Protein AF-A0A534P0T9-F1 (afdb_monomer_lite)

Sequence (144 aa):
GDKGKVFYGVGIASGIRNAAMRRSTSDSRARAQISKILDTYVSVLNKDYMASTTAGDMSQSTEEQHVQQALKTYSQMELSGVQIIDHWVDTDGTEYALAALDMDSFKNNMDKMKELNAKVRDTVRANADKAFDELSAEEAKRAR

Structure (mmCIF, N/CA/C/O backbone):
data_AF-A0A534P0T9-F1
#
_entry.id   AF-A0A534P0T9-F1
#
loop_
_atom_site.group_PDB
_atom_site.id
_atom_site.type_symbol
_atom_site.label_atom_id
_atom_site.label_alt_id
_atom_site.label_comp_id
_atom_site.label_asym_id
_atom_site.label_entity_id
_atom_site.label_seq_id
_atom_site.pdbx_PDB_ins_code
_atom_site.Cartn_x
_atom_site.Cartn_y
_atom_site.Cartn_z
_atom_site.occupancy
_atom_site.B_iso_or_equiv
_atom_site.auth_seq_id
_atom_site.auth_comp_id
_atom_site.auth_asym_id
_atom_site.auth_atom_id
_atom_site.pdbx_PDB_model_num
ATOM 1 N N . GLY A 1 1 ? -10.904 -20.205 -5.424 1.00 33.38 1 GLY A N 1
ATOM 2 C CA . GLY A 1 1 ? -10.113 -20.193 -4.186 1.00 33.38 1 GLY A CA 1
ATOM 3 C C . GLY A 1 1 ? -10.083 -18.767 -3.729 1.00 33.38 1 GLY A C 1
ATOM 4 O O . GLY A 1 1 ? -9.750 -17.932 -4.564 1.00 33.38 1 GLY A O 1
ATOM 5 N N . ASP A 1 2 ? -10.529 -18.500 -2.505 1.00 39.41 2 ASP A N 1
ATOM 6 C CA . ASP A 1 2 ? -10.504 -17.158 -1.925 1.00 39.41 2 ASP A CA 1
ATOM 7 C C . ASP A 1 2 ? -9.093 -16.600 -2.066 1.00 39.41 2 ASP A C 1
ATOM 9 O O . ASP A 1 2 ? -8.156 -17.049 -1.407 1.00 39.41 2 ASP A O 1
ATOM 13 N N . LYS A 1 3 ? -8.916 -15.665 -3.000 1.00 50.16 3 LYS A N 1
ATOM 14 C CA . LYS A 1 3 ? -7.757 -14.790 -2.945 1.00 50.16 3 LYS A CA 1
ATOM 15 C C . LYS A 1 3 ? -8.026 -13.946 -1.709 1.00 50.16 3 LYS A C 1
ATOM 17 O O . LYS A 1 3 ? -9.009 -13.209 -1.708 1.00 50.16 3 LYS A O 1
ATOM 22 N N . GLY A 1 4 ? -7.232 -14.133 -0.657 1.00 66.19 4 GLY A N 1
ATOM 23 C CA . GLY A 1 4 ? -7.296 -13.291 0.536 1.00 66.19 4 GLY A CA 1
ATOM 24 C C . GLY A 1 4 ? -7.292 -11.806 0.160 1.00 66.19 4 GLY A C 1
ATOM 25 O O . GLY A 1 4 ? -6.986 -11.432 -0.978 1.00 66.19 4 GLY A O 1
ATOM 26 N N . LYS A 1 5 ? -7.665 -10.939 1.101 1.00 83.25 5 LYS A N 1
ATOM 27 C CA . LYS A 1 5 ? -7.712 -9.496 0.846 1.00 83.25 5 LYS A CA 1
ATOM 28 C C . LYS A 1 5 ? -6.288 -8.989 0.611 1.00 83.25 5 LYS A C 1
ATOM 30 O O . LYS A 1 5 ? -5.505 -8.864 1.542 1.00 83.25 5 LYS A O 1
ATOM 35 N N . VAL A 1 6 ? -5.933 -8.748 -0.649 1.00 88.00 6 VAL A N 1
ATOM 36 C CA . VAL A 1 6 ? -4.592 -8.314 -1.058 1.00 88.00 6 VAL A CA 1
ATOM 37 C C . VAL A 1 6 ? -4.707 -6.995 -1.803 1.00 88.00 6 VAL A C 1
ATOM 39 O O . VAL A 1 6 ? -5.471 -6.890 -2.763 1.00 88.00 6 VAL A O 1
ATOM 42 N N . PHE A 1 7 ? -3.921 -6.006 -1.387 1.00 88.81 7 PHE A N 1
ATOM 43 C CA . PHE A 1 7 ? -3.733 -4.784 -2.160 1.00 88.81 7 PHE A CA 1
ATOM 44 C C . PHE A 1 7 ? -2.594 -4.954 -3.151 1.00 88.81 7 PHE A C 1
ATOM 46 O O . PHE A 1 7 ? -1.545 -5.509 -2.818 1.00 88.81 7 PHE A O 1
ATOM 53 N N . TYR A 1 8 ? -2.793 -4.435 -4.358 1.00 91.88 8 TYR A N 1
ATOM 54 C CA . TYR A 1 8 ? -1.808 -4.480 -5.428 1.00 91.88 8 TYR A CA 1
ATOM 55 C C . TYR A 1 8 ? -1.379 -3.070 -5.811 1.00 91.88 8 TYR A C 1
ATOM 57 O O . TYR A 1 8 ? -2.191 -2.152 -5.851 1.00 91.88 8 TYR A O 1
ATOM 65 N N . GLY A 1 9 ? -0.100 -2.900 -6.131 1.00 92.06 9 GLY A N 1
ATOM 66 C CA . GLY A 1 9 ? 0.432 -1.641 -6.645 1.00 92.06 9 GLY A CA 1
ATOM 67 C C . GLY A 1 9 ? 1.383 -1.885 -7.802 1.00 92.06 9 GLY A C 1
ATOM 68 O O . GLY A 1 9 ? 2.208 -2.793 -7.744 1.00 92.06 9 GLY A O 1
ATOM 69 N N . VAL A 1 10 ? 1.289 -1.064 -8.848 1.00 96.06 10 VAL A N 1
ATOM 70 C CA . VAL A 1 10 ? 2.171 -1.159 -10.019 1.00 96.06 10 VAL A CA 1
ATOM 71 C C . VAL A 1 10 ? 3.144 0.009 -10.040 1.00 96.06 10 VAL A C 1
ATOM 73 O O . VAL A 1 10 ? 2.753 1.177 -10.027 1.00 96.06 10 VAL A O 1
ATOM 76 N N . GLY A 1 11 ? 4.430 -0.307 -10.090 1.00 96.44 11 GLY A N 1
ATOM 77 C CA . GLY A 1 11 ? 5.497 0.655 -10.304 1.00 96.44 11 GLY A CA 1
ATOM 78 C C . GLY A 1 11 ? 5.975 0.618 -11.743 1.00 96.44 11 GLY A C 1
ATOM 79 O O . GLY A 1 11 ? 6.097 -0.453 -12.319 1.00 96.44 11 GLY A O 1
ATOM 80 N N . ILE A 1 12 ? 6.256 1.788 -12.311 1.00 97.19 12 ILE A N 1
ATOM 81 C CA . ILE A 1 12 ? 6.660 1.945 -13.714 1.00 97.19 12 ILE A CA 1
ATOM 82 C C . ILE A 1 12 ? 7.957 2.743 -13.751 1.00 97.19 12 ILE A C 1
ATOM 84 O O . ILE A 1 12 ? 8.034 3.785 -13.098 1.00 97.19 12 ILE A O 1
ATOM 88 N N . ALA A 1 13 ? 8.956 2.314 -14.513 1.00 97.25 13 ALA A N 1
ATOM 89 C CA . ALA A 1 13 ? 10.224 3.007 -14.712 1.00 97.25 13 ALA A CA 1
ATOM 90 C C . ALA A 1 13 ? 10.634 2.989 -16.192 1.00 97.25 13 ALA A C 1
ATOM 92 O O . ALA A 1 13 ? 11.000 1.955 -16.740 1.00 97.25 13 ALA A O 1
ATOM 93 N N . SER A 1 14 ? 10.628 4.161 -16.828 1.00 95.56 14 SER A N 1
ATOM 94 C CA . SER A 1 14 ? 11.037 4.362 -18.222 1.00 95.56 14 SER A CA 1
ATOM 95 C C . SER A 1 14 ? 12.189 5.369 -18.325 1.00 95.56 14 SER A C 1
ATOM 97 O O . SER A 1 14 ? 12.480 6.106 -17.379 1.00 95.56 14 SER A O 1
ATOM 99 N N . GLY A 1 15 ? 12.895 5.375 -19.461 1.00 94.00 15 GLY A N 1
ATOM 100 C CA . GLY A 1 15 ? 13.939 6.366 -19.771 1.00 94.00 15 GLY A CA 1
ATOM 101 C C . GLY A 1 15 ? 15.255 6.236 -18.987 1.00 94.00 15 GLY A C 1
ATOM 102 O O . GLY A 1 15 ? 16.187 7.005 -19.215 1.00 94.00 15 GLY A O 1
ATOM 103 N N . ILE A 1 16 ? 15.384 5.261 -18.086 1.00 93.62 16 ILE A N 1
ATOM 104 C CA . ILE A 1 16 ? 16.628 4.994 -17.354 1.00 93.62 16 ILE A CA 1
ATOM 105 C C . ILE A 1 16 ? 17.450 3.965 -18.134 1.00 93.62 16 ILE A C 1
ATOM 107 O O . ILE A 1 16 ? 16.967 2.881 -18.434 1.00 93.62 16 ILE A O 1
ATOM 111 N N . ARG A 1 17 ? 18.716 4.261 -18.447 1.00 91.25 17 ARG A N 1
ATOM 112 C CA . ARG A 1 17 ? 19.561 3.374 -19.272 1.00 91.25 17 ARG A CA 1
ATOM 113 C C . ARG A 1 17 ? 20.041 2.119 -18.534 1.00 91.25 17 ARG A C 1
ATOM 115 O O . ARG A 1 17 ? 20.115 1.046 -19.128 1.00 91.25 17 ARG A O 1
ATOM 122 N N . ASN A 1 18 ? 20.383 2.254 -17.254 1.00 95.62 18 ASN A N 1
ATOM 123 C CA . ASN A 1 18 ? 20.893 1.157 -16.433 1.00 95.62 18 ASN A CA 1
ATOM 124 C C . ASN A 1 18 ? 19.741 0.246 -15.968 1.00 95.62 18 ASN A C 1
ATOM 126 O O . ASN A 1 18 ? 18.829 0.714 -15.292 1.00 95.62 18 ASN A O 1
ATOM 130 N N . ALA A 1 19 ? 19.801 -1.046 -16.303 1.00 93.06 19 ALA A N 1
ATOM 131 C CA . ALA A 1 19 ? 18.733 -2.003 -16.000 1.00 93.06 19 ALA A CA 1
ATOM 132 C C . ALA A 1 19 ? 18.523 -2.227 -14.493 1.00 93.06 19 ALA A C 1
ATOM 134 O O . ALA A 1 19 ? 17.394 -2.224 -14.022 1.00 93.06 19 ALA A O 1
ATOM 135 N N . ALA A 1 20 ? 19.601 -2.341 -13.711 1.00 94.62 20 ALA A N 1
ATOM 136 C CA . ALA A 1 20 ? 19.484 -2.513 -12.263 1.00 94.62 20 ALA A CA 1
ATOM 137 C C . ALA A 1 20 ? 18.816 -1.297 -11.595 1.00 94.62 20 ALA A C 1
ATOM 139 O O . ALA A 1 20 ? 17.986 -1.455 -10.703 1.00 94.62 20 ALA A O 1
ATOM 140 N N . MET A 1 21 ? 19.138 -0.086 -12.064 1.00 95.31 21 MET A N 1
ATOM 141 C CA . MET A 1 21 ? 18.523 1.150 -11.575 1.00 95.31 21 MET A CA 1
ATOM 142 C C . MET A 1 21 ? 17.069 1.309 -12.037 1.00 95.31 21 MET A C 1
ATOM 144 O O . MET A 1 21 ? 16.251 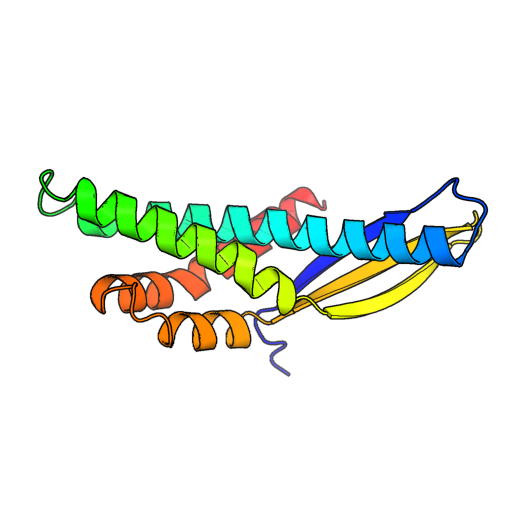1.821 -11.274 1.00 95.31 21 MET A O 1
ATOM 148 N N . ARG A 1 22 ? 16.720 0.870 -13.257 1.00 96.56 22 ARG A N 1
ATOM 149 C CA . ARG A 1 22 ? 15.316 0.797 -13.700 1.00 96.56 22 ARG A CA 1
ATOM 150 C C . ARG A 1 22 ? 14.502 -0.077 -12.765 1.00 96.56 22 ARG A C 1
ATOM 152 O O . ARG A 1 22 ? 13.510 0.403 -12.225 1.00 96.56 22 ARG A O 1
ATOM 159 N N . ARG A 1 23 ? 14.977 -1.297 -12.520 1.00 96.06 23 ARG A N 1
ATOM 160 C CA . ARG A 1 23 ? 14.300 -2.268 -11.667 1.00 96.06 23 ARG A CA 1
ATOM 161 C C . ARG A 1 23 ? 14.101 -1.767 -10.242 1.00 96.06 23 ARG A C 1
ATOM 163 O O . ARG A 1 23 ? 12.993 -1.782 -9.721 1.00 96.06 23 ARG A O 1
ATOM 170 N N . SER A 1 24 ? 15.150 -1.237 -9.612 1.00 96.44 24 SER A N 1
ATOM 171 C CA . SER A 1 24 ? 15.013 -0.683 -8.258 1.00 96.44 24 SER A CA 1
ATOM 172 C C . SER A 1 24 ? 14.058 0.517 -8.213 1.00 96.44 24 SER A C 1
ATOM 174 O O . SER A 1 24 ? 13.338 0.711 -7.228 1.00 96.44 24 SER A O 1
ATOM 176 N N . THR A 1 25 ? 14.000 1.304 -9.292 1.00 97.06 25 THR A N 1
ATOM 177 C CA . THR A 1 25 ? 13.058 2.419 -9.431 1.00 97.06 25 THR A CA 1
ATOM 178 C C . THR A 1 25 ? 11.617 1.933 -9.585 1.00 97.06 25 THR A C 1
ATOM 180 O O . THR A 1 25 ? 10.737 2.476 -8.913 1.00 97.06 25 THR A O 1
ATOM 183 N N . SER A 1 26 ? 11.348 0.927 -10.426 1.00 97.19 26 SER A N 1
ATOM 184 C CA . SER A 1 26 ? 10.006 0.344 -10.556 1.00 97.19 26 SER A CA 1
ATOM 185 C C . SER A 1 26 ? 9.551 -0.262 -9.231 1.00 97.19 26 SER A C 1
ATOM 187 O O . SER A 1 26 ? 8.439 0.023 -8.798 1.00 97.19 26 SER A O 1
ATOM 189 N N . ASP A 1 27 ? 10.423 -0.967 -8.512 1.00 96.00 27 ASP A N 1
ATOM 190 C CA . ASP A 1 27 ? 10.101 -1.573 -7.210 1.00 96.00 27 ASP A CA 1
ATOM 191 C C . ASP A 1 27 ? 9.722 -0.524 -6.172 1.00 96.00 27 ASP A C 1
ATOM 193 O O . ASP A 1 27 ? 8.712 -0.641 -5.474 1.00 96.00 27 ASP A O 1
ATOM 197 N N . SER A 1 28 ? 10.516 0.544 -6.100 1.00 94.56 28 SER A N 1
ATOM 198 C CA . SER A 1 28 ? 10.269 1.653 -5.179 1.00 94.56 28 SER A CA 1
ATOM 199 C C . SER A 1 28 ? 8.940 2.341 -5.492 1.00 94.56 28 SER A C 1
ATOM 201 O O . SER A 1 28 ? 8.178 2.674 -4.584 1.00 94.56 28 SER A O 1
ATOM 203 N N . ARG A 1 29 ? 8.616 2.513 -6.780 1.00 95.62 29 ARG A N 1
ATOM 204 C CA . ARG A 1 29 ? 7.341 3.094 -7.225 1.00 95.62 29 ARG A CA 1
ATOM 205 C C . ARG A 1 29 ? 6.153 2.172 -6.943 1.00 95.62 29 ARG A C 1
ATOM 207 O O . ARG A 1 29 ? 5.101 2.675 -6.562 1.00 95.62 29 ARG A O 1
ATOM 214 N N . ALA A 1 30 ? 6.319 0.856 -7.065 1.00 95.19 30 ALA A N 1
ATOM 215 C CA . ALA A 1 30 ? 5.277 -0.120 -6.747 1.00 95.19 30 ALA A CA 1
ATOM 216 C C . ALA A 1 30 ? 4.944 -0.109 -5.246 1.00 95.19 30 ALA A C 1
ATOM 218 O O . ALA A 1 30 ? 3.778 -0.012 -4.862 1.00 95.19 30 ALA A O 1
ATOM 219 N N . ARG A 1 31 ? 5.972 -0.090 -4.386 1.00 92.31 31 ARG A N 1
ATOM 220 C CA . ARG A 1 31 ? 5.810 0.075 -2.929 1.00 92.31 31 ARG A CA 1
ATOM 221 C C . ARG A 1 31 ? 5.154 1.409 -2.571 1.00 92.31 31 ARG A C 1
ATOM 223 O O . ARG A 1 31 ? 4.272 1.450 -1.718 1.00 92.31 31 ARG A O 1
ATOM 230 N N . ALA A 1 32 ? 5.538 2.490 -3.250 1.00 91.88 32 ALA A N 1
ATOM 231 C CA . ALA A 1 32 ? 4.942 3.806 -3.037 1.00 91.88 32 ALA A CA 1
ATOM 232 C C . ALA A 1 32 ? 3.454 3.858 -3.423 1.00 91.88 32 ALA A C 1
ATOM 234 O O . ALA A 1 32 ? 2.696 4.584 -2.785 1.00 91.88 32 ALA A O 1
ATOM 235 N N . GLN A 1 33 ? 3.020 3.100 -4.437 1.00 91.75 33 GLN A N 1
ATOM 236 C CA . GLN A 1 33 ? 1.593 2.965 -4.748 1.00 91.75 33 GLN A CA 1
ATOM 237 C C . GLN A 1 33 ? 0.842 2.301 -3.596 1.00 91.75 33 GLN A C 1
ATOM 239 O O . GLN A 1 33 ? -0.116 2.883 -3.100 1.00 91.75 33 GLN A O 1
ATOM 244 N N . ILE A 1 34 ? 1.324 1.159 -3.093 1.00 90.56 34 ILE A N 1
ATOM 245 C CA . ILE A 1 34 ? 0.682 0.495 -1.947 1.00 90.56 34 ILE A CA 1
ATOM 246 C C . ILE A 1 34 ? 0.652 1.400 -0.715 1.00 90.56 34 ILE A C 1
ATOM 248 O O . ILE A 1 34 ? -0.354 1.423 -0.015 1.00 90.56 34 ILE A O 1
ATOM 252 N N . SER A 1 35 ? 1.693 2.201 -0.473 1.00 88.06 35 SER A N 1
ATOM 253 C CA . SER A 1 35 ? 1.672 3.175 0.625 1.00 88.06 35 SER A CA 1
ATOM 254 C C . SER A 1 35 ? 0.500 4.144 0.536 1.00 88.06 35 SER A C 1
ATOM 256 O O . SER A 1 35 ? -0.146 4.394 1.544 1.00 88.06 35 SER A O 1
ATOM 258 N N . LYS A 1 36 ? 0.177 4.648 -0.658 1.00 88.69 36 LYS A N 1
ATOM 259 C CA . LYS A 1 36 ? -0.966 5.556 -0.847 1.00 88.69 36 LYS A CA 1
ATOM 260 C C . LYS A 1 36 ? -2.302 4.857 -0.600 1.00 88.69 36 LYS A C 1
ATOM 262 O O . LYS A 1 36 ? -3.211 5.455 -0.022 1.00 88.69 36 LYS A O 1
ATOM 267 N N . ILE A 1 37 ? -2.413 3.604 -1.040 1.00 87.06 37 ILE A N 1
ATOM 268 C CA . ILE A 1 37 ? -3.590 2.761 -0.797 1.00 87.06 37 ILE A CA 1
ATOM 269 C C . ILE A 1 37 ? -3.764 2.573 0.710 1.00 87.06 37 ILE A C 1
ATOM 271 O O . ILE A 1 37 ? -4.840 2.823 1.247 1.00 87.06 37 ILE A O 1
ATOM 275 N N . LEU A 1 38 ? -2.683 2.228 1.409 1.00 84.12 38 LEU A N 1
ATOM 276 C CA . LEU A 1 38 ? -2.692 1.995 2.847 1.00 84.12 38 LEU A CA 1
ATOM 277 C C . LEU A 1 38 ? -2.993 3.268 3.653 1.00 84.12 38 LEU A C 1
ATOM 279 O O . LEU A 1 38 ? -3.775 3.214 4.599 1.00 84.12 38 LEU A O 1
ATOM 283 N N . ASP A 1 39 ? -2.445 4.418 3.255 1.00 84.38 39 ASP A N 1
ATOM 284 C CA . ASP A 1 39 ? -2.759 5.721 3.857 1.00 84.38 39 ASP A CA 1
ATOM 285 C C . ASP A 1 39 ? -4.254 6.052 3.721 1.00 84.38 39 ASP A C 1
ATOM 287 O O . ASP A 1 39 ? -4.895 6.529 4.665 1.00 84.38 39 ASP A O 1
ATOM 291 N N . THR A 1 40 ? -4.835 5.772 2.550 1.00 85.56 40 THR A N 1
ATOM 292 C CA . THR A 1 40 ? -6.270 5.968 2.297 1.00 85.56 40 THR A CA 1
ATOM 293 C C . THR A 1 40 ? -7.101 5.013 3.147 1.00 85.56 40 THR A C 1
ATOM 295 O O . THR A 1 40 ? -8.052 5.436 3.803 1.00 85.56 40 THR A O 1
ATOM 298 N N . TYR A 1 41 ? -6.702 3.744 3.209 1.00 83.81 41 TYR A N 1
ATOM 299 C CA . TYR A 1 41 ? -7.345 2.724 4.027 1.00 83.81 41 TYR A CA 1
ATOM 300 C C . TYR A 1 41 ? -7.359 3.101 5.518 1.00 83.81 41 TYR A C 1
ATOM 302 O O . TYR A 1 41 ? -8.411 3.089 6.156 1.00 83.81 41 TYR A O 1
ATOM 310 N N . VAL A 1 42 ? -6.221 3.537 6.068 1.00 81.56 42 VAL A N 1
ATOM 311 C CA . VAL A 1 42 ? -6.135 4.026 7.452 1.00 81.56 42 VAL A CA 1
ATOM 312 C C . VAL A 1 42 ? -6.987 5.278 7.661 1.00 81.56 42 VAL A C 1
ATOM 314 O O . VAL A 1 42 ? -7.632 5.411 8.698 1.00 81.56 42 VAL A O 1
ATOM 317 N N . SER A 1 43 ? -7.057 6.174 6.677 1.00 83.31 43 SER A N 1
ATOM 318 C CA . SER A 1 43 ? -7.912 7.366 6.754 1.00 83.31 43 SER A CA 1
ATOM 319 C C . SER A 1 43 ? -9.401 7.010 6.853 1.00 83.31 43 SER A C 1
ATOM 321 O O . SER A 1 43 ? -10.126 7.632 7.631 1.00 83.31 43 SER A O 1
ATOM 323 N N . VAL A 1 44 ? -9.858 5.990 6.118 1.00 82.94 44 VAL A N 1
ATOM 324 C CA . VAL A 1 44 ? -11.234 5.470 6.217 1.00 82.94 44 VAL A CA 1
ATOM 325 C C . VAL A 1 44 ? -11.484 4.859 7.595 1.00 82.94 44 VAL A C 1
ATOM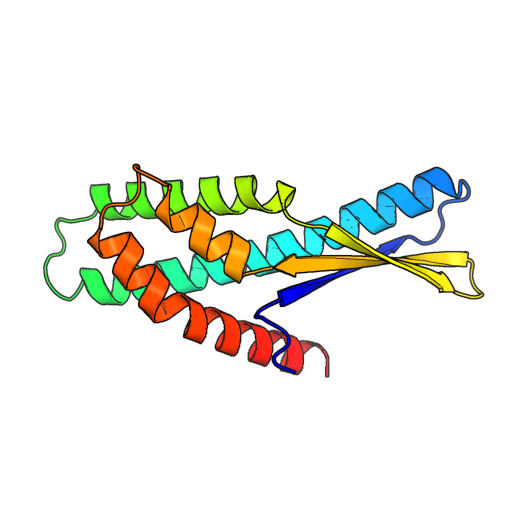 327 O O . VAL A 1 44 ? -12.460 5.214 8.252 1.00 82.94 44 VAL A O 1
ATOM 330 N N . LEU A 1 45 ? -10.566 4.021 8.083 1.00 79.62 45 LEU A N 1
ATOM 331 C CA . LEU A 1 45 ? -10.662 3.425 9.419 1.00 79.62 45 LEU A CA 1
ATOM 332 C C . LEU A 1 45 ? -10.745 4.478 10.529 1.00 79.62 45 LEU A C 1
ATOM 334 O O . LEU A 1 45 ? -11.553 4.360 11.448 1.00 79.62 45 LEU A O 1
ATOM 338 N N . ASN A 1 46 ? -9.934 5.527 10.421 1.00 78.69 46 ASN A N 1
ATOM 339 C CA . ASN A 1 46 ? -9.933 6.657 11.340 1.00 78.69 46 ASN A CA 1
ATOM 340 C C . ASN A 1 46 ? -11.274 7.393 11.349 1.00 78.69 46 ASN A C 1
ATOM 342 O O . ASN A 1 46 ? -11.795 7.711 12.417 1.00 78.69 46 ASN A O 1
ATOM 346 N N . LYS A 1 47 ? -11.849 7.630 10.168 1.00 80.75 47 LYS A N 1
ATOM 347 C CA . LYS A 1 47 ? -13.154 8.279 10.023 1.00 80.75 47 LYS A CA 1
ATOM 348 C C . LYS A 1 47 ? -14.273 7.449 10.656 1.00 80.75 47 LYS A C 1
ATOM 350 O O . LYS A 1 47 ? -15.095 8.003 11.384 1.00 80.75 47 LYS A O 1
ATOM 355 N N . ASP A 1 48 ? -14.284 6.143 10.413 1.00 76.31 48 ASP A N 1
ATOM 356 C CA . ASP A 1 48 ? -15.284 5.238 10.983 1.00 76.31 48 ASP A CA 1
ATOM 357 C C . ASP A 1 48 ? -15.130 5.104 12.505 1.00 76.31 48 ASP A C 1
ATOM 359 O O . ASP A 1 48 ? -16.127 5.076 13.230 1.00 76.31 48 ASP A O 1
ATOM 363 N N . TYR A 1 49 ? -13.892 5.098 13.013 1.00 74.94 49 TYR A N 1
ATOM 364 C CA . TYR A 1 49 ? -13.628 5.135 14.450 1.00 74.94 49 TYR A CA 1
ATOM 365 C C . TYR A 1 49 ? -14.195 6.408 15.089 1.00 74.94 49 TYR A C 1
ATOM 367 O O . TYR A 1 49 ? -14.986 6.300 16.024 1.00 74.94 49 TYR A O 1
ATOM 375 N N . MET A 1 50 ? -13.888 7.590 14.542 1.00 75.25 50 MET A N 1
ATOM 376 C CA . MET A 1 50 ? -14.430 8.862 15.041 1.00 75.25 50 MET A CA 1
ATOM 377 C C . MET A 1 50 ? -15.964 8.875 15.024 1.00 75.25 50 MET A C 1
ATOM 379 O O . MET A 1 50 ? -16.595 9.241 16.011 1.00 75.25 50 MET A O 1
ATOM 383 N N . ALA A 1 51 ? -16.589 8.407 13.940 1.00 76.19 51 ALA A N 1
ATOM 384 C CA . ALA A 1 51 ? -18.047 8.315 13.862 1.00 76.19 51 ALA A CA 1
ATOM 385 C C . ALA A 1 51 ? -18.643 7.416 14.965 1.00 76.19 51 ALA A C 1
ATOM 387 O O . ALA A 1 51 ? -19.728 7.699 15.473 1.00 76.19 51 ALA A O 1
ATOM 388 N N . SER A 1 52 ? -17.926 6.359 15.362 1.00 69.88 52 SER A N 1
ATOM 389 C CA . SER A 1 52 ? -18.347 5.444 16.427 1.00 69.88 52 SER A CA 1
ATOM 390 C C . SER A 1 52 ? -18.116 5.981 17.849 1.00 69.88 52 SER A C 1
ATOM 392 O O . SER A 1 52 ? -18.845 5.598 18.766 1.00 69.88 52 SER A O 1
ATOM 394 N N . THR A 1 53 ? -17.129 6.861 18.063 1.00 66.50 53 THR A N 1
ATOM 395 C CA . THR A 1 53 ? -16.774 7.401 19.390 1.00 66.50 53 THR A CA 1
ATOM 396 C C . THR A 1 53 ? -17.447 8.731 19.704 1.00 66.50 53 THR A C 1
ATOM 398 O O . THR A 1 53 ? -17.893 8.932 20.834 1.00 66.50 53 THR A O 1
ATOM 401 N N . THR A 1 54 ? -17.607 9.615 18.716 1.00 61.25 54 THR A N 1
ATOM 402 C CA . THR A 1 54 ? -18.214 10.946 18.895 1.00 61.25 54 THR A CA 1
ATOM 403 C C . THR A 1 54 ? -19.717 10.883 19.217 1.00 61.25 54 THR A C 1
ATOM 405 O O . THR A 1 54 ? -20.280 11.851 19.719 1.00 61.25 54 THR A O 1
ATOM 408 N N . ALA A 1 55 ? -20.377 9.737 19.017 1.00 57.00 55 ALA A N 1
ATOM 409 C CA . ALA A 1 55 ? -21.782 9.539 19.386 1.00 57.00 55 ALA A CA 1
ATOM 410 C C . ALA A 1 55 ? -22.053 9.553 20.912 1.00 57.00 55 ALA A C 1
ATOM 412 O O . ALA A 1 55 ? -23.218 9.533 21.307 1.00 57.00 55 ALA A O 1
ATOM 413 N N . GLY A 1 56 ? -21.015 9.569 21.765 1.00 54.12 56 GLY A N 1
ATOM 414 C CA . GLY A 1 56 ? -21.162 9.454 23.223 1.00 54.12 56 GLY A CA 1
ATOM 415 C C . GLY A 1 56 ? -20.576 10.586 24.076 1.00 54.12 56 GLY A C 1
ATOM 416 O O . GLY A 1 56 ? -21.177 10.903 25.097 1.00 54.12 56 GLY A O 1
ATOM 417 N N . ASP A 1 57 ? -19.435 11.191 23.714 1.00 53.31 57 ASP A N 1
ATOM 418 C CA . ASP A 1 57 ? -18.783 12.216 24.552 1.00 53.31 57 ASP A CA 1
ATOM 419 C C . ASP A 1 57 ? -17.706 13.014 23.775 1.00 53.31 57 ASP A C 1
ATOM 421 O O . ASP A 1 57 ? -16.764 12.436 23.234 1.00 53.31 57 ASP A O 1
ATOM 425 N N . MET A 1 58 ? -17.820 14.349 23.725 1.00 54.72 58 MET A N 1
ATOM 426 C CA . MET A 1 58 ? -16.879 15.262 23.037 1.00 54.72 58 MET A CA 1
ATOM 427 C C . MET A 1 58 ? -15.563 15.500 23.810 1.00 54.72 58 MET A C 1
ATOM 429 O O . MET A 1 58 ? -14.695 16.233 23.334 1.00 54.72 58 MET A O 1
ATOM 433 N N . SER A 1 59 ? -15.388 14.903 24.994 1.00 56.47 59 SER A N 1
ATOM 434 C CA . SER A 1 59 ? -14.182 15.050 25.830 1.00 56.47 59 SER A CA 1
ATOM 435 C C . SER A 1 59 ? -13.002 14.133 25.444 1.00 56.47 59 SER A C 1
ATOM 437 O O . SER A 1 59 ? -11.911 14.273 25.991 1.00 56.47 59 SER A O 1
ATOM 439 N N . GLN A 1 60 ? -13.176 13.236 24.466 1.00 58.78 60 GLN A N 1
ATOM 440 C CA . GLN A 1 60 ? -12.221 12.181 24.064 1.00 58.78 60 GLN A CA 1
ATOM 441 C C . GLN A 1 60 ? -11.038 12.638 23.172 1.00 58.78 60 GLN A C 1
ATOM 443 O O . GLN A 1 60 ? -10.293 11.807 22.649 1.00 58.78 60 GLN A O 1
ATOM 448 N N . SER A 1 61 ? -10.812 13.944 23.006 1.00 64.38 61 SER A N 1
ATOM 449 C CA . SER A 1 61 ? -9.902 14.497 21.983 1.00 64.38 61 SER A CA 1
ATOM 450 C C . SER A 1 61 ? -8.448 13.998 22.054 1.00 64.38 61 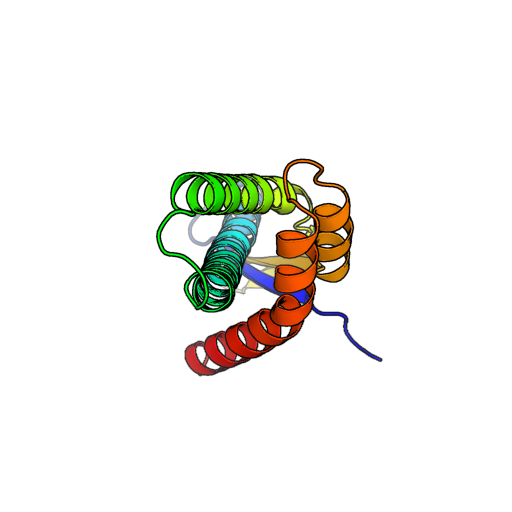SER A C 1
ATOM 452 O O . SER A 1 61 ? -7.810 13.809 21.018 1.00 64.38 61 SER A O 1
ATOM 454 N N . THR A 1 62 ? -7.907 13.753 23.251 1.00 65.56 62 THR A N 1
ATOM 455 C CA . THR A 1 62 ? -6.527 13.261 23.422 1.00 65.56 62 THR A CA 1
ATOM 456 C C . THR A 1 62 ? -6.382 11.782 23.058 1.00 65.56 62 THR A C 1
ATOM 458 O O . THR A 1 62 ? -5.383 11.390 22.456 1.00 65.56 62 THR A O 1
ATOM 461 N N . GLU A 1 63 ? -7.376 10.956 23.387 1.00 69.25 63 GLU A N 1
ATOM 462 C CA . GLU A 1 63 ? -7.356 9.523 23.077 1.00 69.25 63 GLU A CA 1
ATOM 463 C C . GLU A 1 63 ? -7.534 9.291 21.572 1.00 69.25 63 GLU A C 1
ATOM 465 O O . GLU A 1 63 ? -6.815 8.489 20.975 1.00 69.25 63 GLU A O 1
ATOM 470 N N . GLU A 1 64 ? -8.397 10.076 20.925 1.00 72.62 64 GLU A N 1
ATOM 471 C CA . GLU A 1 64 ? -8.557 10.064 19.470 1.00 72.62 64 GLU A CA 1
ATOM 472 C C . GLU A 1 64 ? -7.252 10.432 18.752 1.00 72.62 64 GLU A C 1
ATOM 474 O O . GLU A 1 64 ? -6.830 9.706 17.853 1.00 72.62 64 GLU A O 1
ATOM 479 N N . GLN A 1 65 ? -6.556 11.492 19.179 1.00 75.50 65 GLN A N 1
ATOM 480 C CA . GLN A 1 65 ? -5.255 11.872 18.609 1.00 75.50 65 GLN A CA 1
ATOM 481 C C . GLN A 1 65 ? -4.198 10.772 18.762 1.00 75.50 65 GLN A C 1
ATOM 483 O O . GLN A 1 65 ? -3.446 10.505 17.821 1.00 75.50 65 GLN A O 1
ATOM 488 N N . HIS A 1 66 ? -4.156 10.109 19.920 1.00 76.69 66 HIS A N 1
ATOM 489 C CA . HIS A 1 66 ? -3.231 9.004 20.161 1.00 76.69 66 HIS A CA 1
ATOM 490 C C . HIS A 1 66 ? -3.505 7.821 19.217 1.00 76.69 66 HIS A C 1
ATOM 492 O O . HIS A 1 66 ? -2.576 7.260 18.637 1.00 76.69 66 HIS A O 1
ATOM 498 N N . VAL A 1 67 ? -4.780 7.499 18.977 1.00 75.69 67 VAL A N 1
ATOM 499 C CA . VAL A 1 67 ? -5.198 6.447 18.034 1.00 75.69 67 VAL A CA 1
ATOM 500 C C . VAL A 1 67 ? -4.826 6.789 16.592 1.00 75.69 67 VAL A C 1
ATOM 502 O O . VAL A 1 67 ? -4.264 5.940 15.896 1.00 75.69 67 VAL A O 1
ATOM 505 N N . GLN A 1 68 ? -5.070 8.029 16.151 1.00 76.69 68 GLN A N 1
ATOM 506 C CA . GLN A 1 68 ? -4.670 8.489 14.815 1.00 76.69 68 GLN A CA 1
ATOM 507 C C . GLN A 1 68 ? -3.163 8.302 14.595 1.00 76.69 68 GLN A C 1
ATOM 509 O O . GLN A 1 68 ? -2.732 7.785 13.560 1.00 76.69 68 GLN A O 1
ATOM 514 N N . GLN A 1 69 ? -2.355 8.707 15.580 1.00 80.88 69 GLN A N 1
ATOM 515 C CA . GLN A 1 69 ? -0.903 8.605 15.503 1.00 80.88 69 GLN A CA 1
ATOM 516 C C . GLN A 1 69 ? -0.438 7.145 15.485 1.00 80.88 69 GLN A C 1
ATOM 518 O O . GLN A 1 69 ? 0.421 6.799 14.675 1.00 80.88 69 GLN A O 1
ATOM 523 N N . ALA A 1 70 ? -1.021 6.281 16.319 1.00 78.44 70 ALA A N 1
ATOM 524 C CA . ALA A 1 70 ? -0.692 4.859 16.358 1.00 78.44 70 ALA A CA 1
ATOM 525 C C . ALA A 1 70 ? -1.008 4.160 15.023 1.00 78.44 70 ALA A C 1
ATOM 527 O O . ALA A 1 70 ? -0.161 3.450 14.481 1.00 78.44 70 ALA A O 1
ATOM 528 N N . LEU A 1 71 ? -2.182 4.419 14.435 1.00 77.31 71 LEU A N 1
ATOM 529 C CA . LEU A 1 71 ? -2.565 3.855 13.135 1.00 77.31 71 LEU A CA 1
ATOM 530 C C . LEU A 1 71 ? -1.668 4.353 11.994 1.00 77.31 71 LEU A C 1
ATOM 532 O O . LEU A 1 71 ? -1.307 3.580 11.104 1.00 77.31 71 LEU A O 1
ATOM 536 N N . LYS A 1 72 ? -1.244 5.620 12.037 1.00 79.12 72 LYS A N 1
ATOM 537 C CA . LYS A 1 72 ? -0.299 6.170 11.060 1.00 79.12 72 LYS A CA 1
ATOM 538 C C . LYS A 1 72 ? 1.085 5.537 11.184 1.00 79.12 72 LYS A C 1
ATOM 540 O O . LYS A 1 72 ? 1.627 5.082 10.180 1.00 79.12 72 LYS A O 1
ATOM 545 N N . THR A 1 73 ? 1.645 5.457 12.389 1.00 79.00 73 THR A N 1
ATOM 546 C CA . THR A 1 73 ? 2.919 4.759 12.629 1.00 79.00 73 THR A CA 1
ATOM 547 C C . THR A 1 73 ? 2.837 3.308 12.152 1.00 79.00 73 THR A C 1
ATOM 549 O O . THR A 1 73 ? 3.756 2.811 11.503 1.00 79.00 73 THR A O 1
ATOM 552 N N . TYR A 1 74 ? 1.702 2.649 12.387 1.00 74.81 74 TYR A N 1
ATOM 553 C CA . TYR A 1 74 ? 1.488 1.276 11.955 1.00 74.81 74 TYR A CA 1
ATOM 554 C C . TYR A 1 74 ? 1.487 1.107 10.433 1.00 74.81 74 TYR A C 1
ATOM 556 O O . TYR A 1 74 ? 2.165 0.219 9.917 1.00 74.81 74 TYR A O 1
ATOM 564 N N . SER A 1 75 ? 0.801 1.992 9.703 1.00 74.50 75 SER A N 1
ATOM 565 C CA . SER A 1 75 ? 0.822 1.971 8.233 1.00 74.50 75 SER A CA 1
ATOM 566 C C . SER A 1 75 ? 2.247 2.018 7.679 1.00 74.50 75 SER A C 1
ATOM 568 O O . SER A 1 75 ? 2.588 1.264 6.773 1.00 74.50 75 SER A O 1
ATOM 570 N N . GLN A 1 76 ? 3.116 2.830 8.290 1.00 75.50 76 GLN A N 1
ATOM 571 C CA . GLN A 1 76 ? 4.516 2.951 7.894 1.00 75.50 76 GLN A CA 1
ATOM 572 C C . GLN A 1 76 ? 5.311 1.675 8.188 1.00 75.50 76 GLN A C 1
ATOM 574 O O . GLN A 1 76 ? 6.169 1.295 7.392 1.00 75.50 76 GLN A O 1
ATOM 579 N N . MET A 1 77 ? 5.018 0.994 9.301 1.00 70.31 77 MET A N 1
ATOM 580 C CA . MET A 1 77 ? 5.649 -0.282 9.646 1.00 70.31 77 MET A CA 1
ATOM 581 C C . MET A 1 77 ? 5.260 -1.403 8.674 1.00 70.31 77 MET A C 1
ATOM 583 O O . MET A 1 77 ? 6.131 -2.177 8.271 1.00 70.31 77 MET A O 1
ATOM 587 N N . GLU A 1 78 ? 3.998 -1.485 8.240 1.00 71.31 78 GLU A N 1
ATOM 588 C CA . GLU A 1 78 ? 3.555 -2.548 7.321 1.00 71.31 78 GLU A CA 1
ATOM 589 C C . GLU A 1 78 ? 4.101 -2.381 5.893 1.00 71.31 78 GLU A C 1
ATOM 591 O O . GLU A 1 78 ? 4.162 -3.342 5.131 1.00 71.31 78 GLU A O 1
ATOM 596 N N . LEU A 1 79 ? 4.618 -1.211 5.508 1.00 70.25 79 LEU A N 1
ATOM 597 C CA . LEU A 1 79 ? 5.314 -1.081 4.217 1.00 70.25 79 LEU A CA 1
ATOM 598 C C . LEU A 1 79 ? 6.496 -2.058 4.072 1.00 70.25 79 LEU A C 1
ATOM 600 O O . LEU A 1 79 ? 6.896 -2.381 2.950 1.00 70.25 79 LEU A O 1
ATOM 604 N N . SER A 1 80 ? 7.020 -2.576 5.190 1.00 68.69 80 SER A N 1
ATOM 605 C CA . SER A 1 80 ? 7.991 -3.676 5.210 1.00 68.69 80 SER A CA 1
ATOM 606 C C . SER A 1 80 ? 7.422 -5.019 4.720 1.00 68.69 80 SER A C 1
ATOM 608 O O . SER A 1 80 ? 8.159 -5.807 4.129 1.00 68.69 80 SER A O 1
ATOM 610 N N . GLY A 1 81 ? 6.120 -5.257 4.898 1.00 78.88 81 GLY A N 1
ATOM 611 C CA . GLY A 1 81 ? 5.395 -6.450 4.455 1.00 78.88 81 GLY A CA 1
ATOM 612 C C . GLY A 1 81 ? 5.101 -6.481 2.955 1.00 78.88 81 GLY A C 1
ATOM 613 O O . GLY A 1 81 ? 4.831 -7.549 2.409 1.00 78.88 81 GLY A O 1
ATOM 614 N N . VAL A 1 82 ? 5.230 -5.348 2.257 1.00 89.25 82 VAL A N 1
ATOM 615 C CA . VAL A 1 82 ? 5.023 -5.268 0.806 1.00 89.25 82 VAL A CA 1
ATOM 616 C C . VAL A 1 82 ? 6.042 -6.135 0.062 1.00 89.25 82 VAL A C 1
ATOM 618 O O . VAL A 1 82 ? 7.256 -5.912 0.152 1.00 89.25 82 VAL A O 1
ATOM 621 N N . GLN A 1 83 ? 5.541 -7.086 -0.724 1.00 92.31 83 GLN A N 1
ATOM 622 C CA . GLN A 1 83 ? 6.344 -7.982 -1.552 1.00 92.31 83 GLN A CA 1
ATOM 623 C C . GLN A 1 83 ? 6.256 -7.570 -3.018 1.00 92.31 83 GLN A C 1
ATOM 625 O O . GLN A 1 83 ? 5.171 -7.274 -3.509 1.00 92.31 83 GLN A O 1
ATOM 630 N N . ILE A 1 84 ? 7.383 -7.584 -3.733 1.00 94.38 84 ILE A N 1
ATOM 631 C CA . ILE A 1 84 ? 7.358 -7.524 -5.198 1.00 94.38 84 ILE A CA 1
ATOM 632 C C . ILE A 1 84 ? 7.130 -8.945 -5.699 1.00 94.38 84 ILE A C 1
ATOM 634 O O . ILE A 1 84 ? 7.936 -9.829 -5.415 1.00 94.38 84 ILE A O 1
ATOM 638 N N . ILE A 1 85 ? 6.014 -9.162 -6.384 1.00 95.69 85 ILE A N 1
ATOM 639 C CA . ILE A 1 85 ? 5.565 -10.490 -6.812 1.00 95.69 85 ILE A CA 1
ATOM 640 C C . ILE A 1 85 ? 5.745 -10.726 -8.309 1.00 95.69 85 ILE A C 1
ATOM 642 O O . ILE A 1 85 ? 5.694 -11.877 -8.732 1.00 95.69 85 ILE A O 1
ATOM 646 N N . ASP A 1 86 ? 5.958 -9.669 -9.098 1.00 96.06 86 ASP A N 1
ATOM 647 C CA . ASP A 1 86 ? 6.217 -9.802 -10.530 1.00 96.06 86 ASP A CA 1
ATOM 648 C C . ASP A 1 86 ? 7.004 -8.618 -11.109 1.00 96.06 86 ASP A C 1
ATOM 650 O O . ASP A 1 86 ? 6.985 -7.506 -10.566 1.00 96.06 86 ASP A O 1
ATOM 654 N N . HIS A 1 87 ? 7.651 -8.871 -12.245 1.00 96.00 87 HIS A N 1
ATOM 655 C CA . HIS A 1 87 ? 8.385 -7.911 -13.061 1.00 96.00 87 HIS A CA 1
ATOM 656 C C . HIS A 1 87 ? 8.160 -8.191 -14.540 1.00 96.00 87 HIS A C 1
ATOM 658 O O . HIS A 1 87 ? 8.319 -9.323 -14.992 1.00 96.00 87 HIS A O 1
ATOM 664 N N . TRP A 1 88 ? 7.923 -7.144 -15.324 1.00 96.06 88 TRP A N 1
ATOM 665 C CA . TRP A 1 88 ? 7.949 -7.259 -16.778 1.00 96.06 88 TRP A CA 1
ATOM 666 C C . TRP A 1 88 ? 8.555 -6.018 -17.417 1.00 96.06 88 TRP A C 1
ATOM 668 O O . TRP A 1 88 ? 8.528 -4.922 -16.861 1.00 96.06 88 TRP A O 1
ATOM 678 N N . VAL A 1 89 ? 9.140 -6.211 -18.594 1.00 96.06 89 VAL A N 1
ATOM 679 C CA . VAL A 1 89 ? 9.721 -5.139 -19.399 1.00 96.06 89 VAL A CA 1
ATOM 680 C C . VAL A 1 89 ? 8.980 -5.127 -20.724 1.00 96.06 89 VAL A C 1
ATOM 682 O O . VAL A 1 89 ? 8.870 -6.166 -21.375 1.00 96.06 89 VAL A O 1
ATOM 685 N N . ASP A 1 90 ? 8.446 -3.972 -21.099 1.00 95.38 90 ASP A N 1
ATOM 686 C CA . ASP A 1 90 ? 7.775 -3.789 -22.382 1.00 95.38 90 ASP A CA 1
ATOM 687 C C . ASP A 1 90 ? 8.806 -3.587 -23.511 1.00 95.38 90 ASP A C 1
ATOM 689 O O . ASP A 1 90 ? 10.000 -3.365 -23.292 1.00 95.38 90 ASP A O 1
ATOM 693 N N . THR A 1 91 ? 8.344 -3.699 -24.749 1.00 93.88 91 THR A N 1
ATOM 694 C CA . THR A 1 91 ? 9.113 -3.585 -25.992 1.00 93.88 91 THR A CA 1
ATOM 695 C C . THR A 1 91 ? 9.851 -2.253 -26.147 1.00 93.88 91 THR A C 1
ATOM 697 O O . THR A 1 91 ? 10.888 -2.207 -26.807 1.00 93.88 91 THR A O 1
ATOM 700 N N . ASP A 1 92 ? 9.366 -1.186 -25.510 1.00 93.19 92 ASP A N 1
ATOM 701 C CA . ASP A 1 92 ? 9.994 0.140 -25.476 1.00 93.19 92 ASP A CA 1
ATOM 702 C C . ASP A 1 92 ? 11.096 0.270 -24.399 1.00 93.19 92 ASP A C 1
ATOM 704 O O . ASP A 1 92 ? 11.757 1.306 -24.290 1.00 93.19 92 ASP A O 1
ATOM 708 N N . GLY A 1 93 ? 11.322 -0.786 -23.612 1.00 91.50 93 GLY A N 1
ATOM 709 C CA . GLY A 1 93 ? 12.280 -0.821 -22.510 1.00 91.50 93 GLY A CA 1
ATOM 710 C C . GLY A 1 93 ? 11.756 -0.239 -21.195 1.00 91.50 93 GLY A C 1
ATOM 711 O O . GLY A 1 93 ? 12.547 -0.075 -20.259 1.00 91.50 93 GLY A O 1
ATOM 712 N N . THR A 1 94 ? 10.462 0.078 -21.103 1.00 96.38 94 THR A N 1
ATOM 713 C CA . THR A 1 94 ? 9.800 0.448 -19.849 1.00 96.38 94 THR A CA 1
ATOM 714 C C . THR A 1 94 ? 9.700 -0.767 -18.936 1.00 96.38 94 THR A C 1
ATOM 716 O O . THR A 1 94 ? 9.236 -1.831 -19.335 1.00 96.38 94 THR A O 1
ATOM 719 N N . GLU A 1 95 ? 10.141 -0.607 -17.692 1.00 97.44 95 GLU A N 1
ATOM 720 C CA . GLU A 1 95 ? 10.144 -1.662 -16.686 1.00 97.44 95 GLU A CA 1
ATOM 721 C C . GLU A 1 95 ? 9.011 -1.461 -15.685 1.00 97.44 95 GLU A C 1
ATOM 723 O O . GLU A 1 95 ? 8.772 -0.354 -15.194 1.00 97.44 95 GLU A O 1
ATOM 728 N N . TYR A 1 96 ? 8.321 -2.549 -15.380 1.00 97.56 96 TYR A N 1
ATOM 729 C CA . TYR A 1 96 ? 7.172 -2.586 -14.501 1.00 97.56 96 TYR A CA 1
ATOM 730 C C . TYR A 1 96 ? 7.423 -3.564 -13.357 1.00 97.56 96 TYR A C 1
ATOM 732 O O . TYR A 1 96 ? 8.025 -4.622 -13.543 1.00 97.56 96 TYR A O 1
ATOM 740 N N . ALA A 1 97 ? 6.926 -3.220 -12.174 1.00 97.75 97 ALA A N 1
ATOM 741 C CA . ALA A 1 97 ? 6.951 -4.076 -10.998 1.00 97.75 97 ALA A CA 1
ATOM 742 C C . ALA A 1 97 ? 5.551 -4.159 -10.393 1.00 97.75 97 ALA A C 1
ATOM 744 O O . ALA A 1 97 ? 4.910 -3.127 -10.176 1.00 97.75 97 ALA A O 1
ATOM 745 N N . LEU A 1 98 ? 5.096 -5.373 -10.090 1.00 96.38 98 LEU A N 1
ATOM 746 C CA . LEU A 1 98 ? 3.868 -5.613 -9.343 1.00 96.38 98 LEU A CA 1
ATOM 747 C C . LEU A 1 98 ? 4.216 -5.884 -7.885 1.00 96.38 98 LEU A C 1
ATOM 749 O O . LEU A 1 98 ? 4.908 -6.850 -7.564 1.00 96.38 98 LEU A O 1
ATOM 753 N N . ALA A 1 99 ? 3.701 -5.044 -7.002 1.00 94.94 99 ALA A N 1
ATOM 754 C CA . ALA A 1 99 ? 3.763 -5.241 -5.571 1.00 94.94 99 ALA A CA 1
ATOM 755 C C . ALA A 1 99 ? 2.428 -5.777 -5.043 1.00 94.94 99 ALA A C 1
ATOM 757 O O . ALA A 1 99 ? 1.366 -5.446 -5.574 1.00 94.94 99 ALA A O 1
ATOM 758 N N . ALA A 1 100 ? 2.494 -6.568 -3.977 1.00 92.06 100 ALA A N 1
ATOM 759 C CA . ALA A 1 100 ? 1.348 -7.085 -3.250 1.00 92.06 100 ALA A CA 1
ATOM 760 C C . ALA A 1 100 ? 1.534 -6.901 -1.740 1.00 92.06 100 ALA A C 1
ATOM 762 O O . ALA A 1 100 ? 2.644 -7.039 -1.214 1.00 92.06 100 ALA A O 1
ATOM 763 N N . LEU A 1 101 ? 0.434 -6.614 -1.052 1.00 89.38 101 LEU A N 1
ATOM 764 C CA . LEU A 1 101 ? 0.358 -6.549 0.401 1.00 89.38 101 LEU A CA 1
ATOM 765 C C . LEU A 1 101 ? -0.838 -7.362 0.891 1.00 89.38 101 LEU A C 1
ATOM 767 O O . LEU A 1 101 ? -1.977 -7.070 0.533 1.00 89.38 101 LEU A O 1
ATOM 771 N N . ASP A 1 102 ? -0.560 -8.367 1.715 1.00 86.94 102 ASP A N 1
ATOM 772 C CA . ASP A 1 102 ? -1.564 -9.226 2.337 1.00 86.94 102 ASP A CA 1
ATOM 773 C C . ASP A 1 102 ? -2.201 -8.542 3.557 1.00 86.94 102 ASP A C 1
ATOM 775 O O . ASP A 1 102 ? -1.525 -8.208 4.534 1.00 86.94 102 ASP A O 1
ATOM 779 N N . MET A 1 103 ? -3.517 -8.337 3.507 1.00 80.56 103 MET A N 1
ATOM 780 C CA . MET A 1 103 ? -4.268 -7.697 4.585 1.00 80.56 103 MET A CA 1
ATOM 781 C C . MET A 1 103 ? -4.532 -8.598 5.771 1.00 80.56 103 MET A C 1
ATOM 783 O O . MET A 1 103 ? -4.759 -8.077 6.863 1.00 80.56 103 MET A O 1
ATOM 787 N N . ASP A 1 104 ? -4.477 -9.914 5.611 1.00 79.56 104 ASP A N 1
ATOM 788 C CA . ASP A 1 104 ? -4.618 -10.804 6.758 1.00 79.56 104 ASP A CA 1
ATOM 789 C C . ASP A 1 104 ? -3.388 -10.671 7.661 1.00 79.56 104 ASP A C 1
ATOM 791 O O . ASP A 1 104 ? -3.515 -10.532 8.880 1.00 79.56 104 ASP A O 1
ATOM 795 N N . SER A 1 105 ? -2.198 -10.584 7.062 1.00 74.62 105 SER A N 1
ATOM 796 C CA . SER A 1 105 ? -0.955 -10.259 7.770 1.00 74.62 105 SER A CA 1
ATOM 797 C C . SER A 1 105 ? -1.018 -8.893 8.471 1.00 74.62 105 SER A C 1
ATOM 799 O O . SER A 1 105 ? -0.688 -8.809 9.658 1.00 74.62 105 SER A O 1
ATOM 801 N N . PHE A 1 106 ? -1.544 -7.861 7.802 1.00 75.94 106 PHE A N 1
ATOM 802 C CA . PHE A 1 106 ? -1.753 -6.537 8.403 1.00 75.94 106 PHE A CA 1
ATOM 803 C C . PHE A 1 106 ? -2.706 -6.594 9.611 1.00 75.94 106 PHE A C 1
ATOM 805 O O . PHE A 1 106 ? -2.369 -6.188 10.723 1.00 75.94 106 PHE A O 1
ATOM 812 N N . LYS A 1 107 ? -3.898 -7.178 9.464 1.00 74.75 107 LYS A N 1
ATOM 813 C CA . LYS A 1 107 ? -4.864 -7.276 10.575 1.00 74.75 107 LYS A CA 1
ATOM 814 C C . LYS A 1 107 ? -4.285 -8.043 11.771 1.00 74.75 107 LYS A C 1
ATOM 816 O O . LYS A 1 107 ? -4.412 -7.591 12.909 1.00 74.75 107 LYS A O 1
ATOM 821 N N . ASN A 1 108 ? -3.600 -9.159 11.517 1.00 75.19 108 ASN A N 1
ATOM 822 C CA . ASN A 1 108 ? -2.985 -9.988 12.558 1.00 75.19 108 ASN A CA 1
ATOM 823 C C . ASN A 1 108 ? -1.838 -9.279 13.298 1.00 75.19 108 ASN A C 1
ATOM 825 O O . ASN A 1 108 ? -1.570 -9.567 14.468 1.00 75.19 108 ASN A O 1
ATOM 829 N N . ASN A 1 109 ? -1.121 -8.374 12.631 1.00 70.88 109 ASN A N 1
ATOM 830 C CA . ASN A 1 109 ? -0.054 -7.595 13.253 1.00 70.88 109 ASN A CA 1
ATOM 831 C C . ASN A 1 109 ? -0.601 -6.405 14.049 1.00 70.88 109 ASN A C 1
ATOM 833 O O . ASN A 1 109 ? -0.070 -6.099 15.118 1.00 70.88 109 ASN A O 1
ATOM 837 N N . MET A 1 110 ? -1.711 -5.812 13.611 1.00 70.94 110 MET A N 1
ATOM 838 C CA . MET A 1 110 ? -2.418 -4.771 14.356 1.00 70.94 110 MET A CA 1
ATOM 839 C C . MET A 1 110 ? -2.905 -5.252 15.733 1.00 70.94 110 MET A C 1
ATOM 841 O O . MET A 1 110 ? -2.826 -4.504 16.707 1.00 70.94 110 MET A O 1
ATOM 845 N N . ASP A 1 111 ? -3.327 -6.514 15.865 1.00 66.69 111 ASP A N 1
ATOM 846 C CA . ASP A 1 111 ? -3.726 -7.097 17.159 1.00 66.69 111 ASP A CA 1
ATOM 847 C C . ASP A 1 111 ? -2.616 -7.075 18.215 1.00 66.69 111 ASP A C 1
ATOM 849 O O . ASP A 1 111 ? -2.893 -7.019 19.420 1.00 66.69 111 ASP A O 1
ATOM 853 N N . LYS A 1 112 ? -1.358 -7.126 17.764 1.00 69.56 112 LYS A N 1
ATOM 854 C CA . LYS A 1 112 ? -0.164 -7.164 18.615 1.00 69.56 112 LYS A CA 1
ATOM 855 C C . LYS A 1 112 ? 0.246 -5.773 19.102 1.00 69.56 112 LYS A C 1
ATOM 857 O O . LYS A 1 112 ? 1.102 -5.673 19.984 1.00 69.56 112 LYS A O 1
ATOM 862 N N . MET A 1 113 ? -0.360 -4.708 18.574 1.00 68.12 11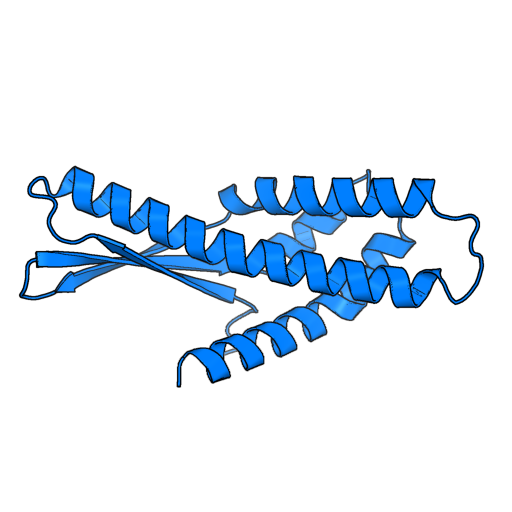3 MET A N 1
ATOM 863 C CA . MET A 1 11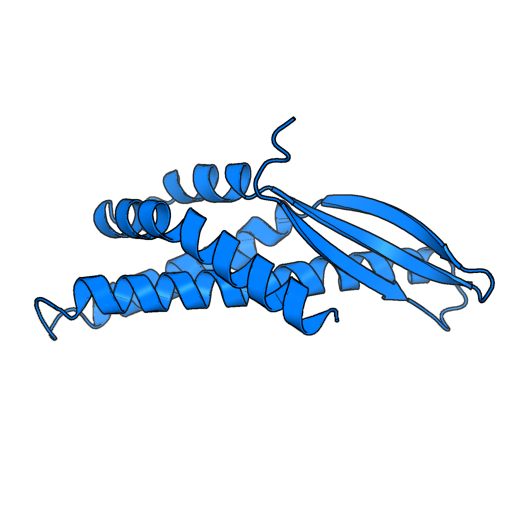3 ? -0.085 -3.344 19.009 1.00 68.12 113 MET A CA 1
ATOM 864 C C . MET A 1 113 ? -0.756 -3.058 20.347 1.00 68.12 113 MET A C 1
ATOM 866 O O . MET A 1 113 ? -1.953 -2.801 20.437 1.00 68.12 113 MET A O 1
ATOM 870 N N . LYS A 1 114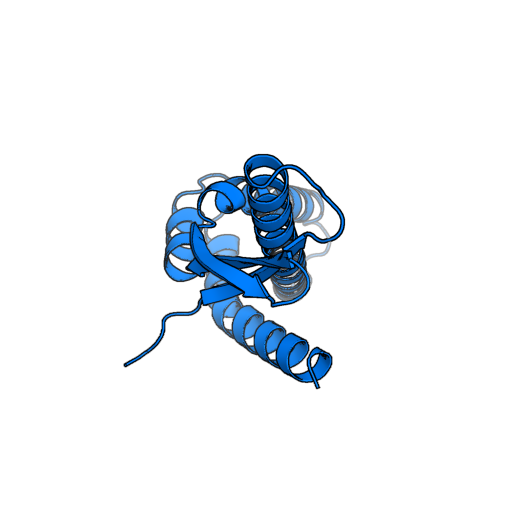 ? 0.057 -3.074 21.404 1.00 66.69 114 LYS A N 1
ATOM 871 C CA . LYS A 1 114 ? -0.373 -2.766 22.775 1.00 66.69 114 LYS A CA 1
ATOM 872 C C . LYS A 1 114 ? -0.801 -1.306 22.962 1.00 66.69 114 LYS A C 1
ATOM 874 O O . LYS A 1 114 ? -1.493 -1.010 23.928 1.00 66.69 114 LYS A O 1
ATOM 879 N N . GLU A 1 115 ? -0.387 -0.423 22.054 1.00 68.00 115 GLU A N 1
ATOM 880 C CA . GLU A 1 115 ? -0.736 1.003 22.062 1.00 68.00 115 GLU A CA 1
ATOM 881 C C . GLU A 1 115 ? -2.180 1.263 21.610 1.00 68.00 115 GLU A C 1
ATOM 883 O O . GLU A 1 115 ? -2.751 2.298 21.953 1.00 68.00 115 GLU A O 1
ATOM 888 N N . LEU A 1 116 ? -2.799 0.316 20.890 1.00 68.06 116 LEU A N 1
ATOM 889 C CA . LEU A 1 116 ? -4.220 0.375 20.564 1.00 68.06 116 LEU A CA 1
ATOM 890 C C . LEU A 1 116 ? -5.034 -0.281 21.685 1.00 68.06 116 LEU A C 1
ATOM 892 O O . LEU A 1 116 ? -4.885 -1.472 21.983 1.00 68.06 116 LEU A O 1
ATOM 896 N N . ASN A 1 117 ? -5.944 0.482 22.295 1.00 68.62 117 ASN A N 1
ATOM 897 C CA . ASN A 1 117 ? -6.875 -0.071 23.276 1.00 68.62 117 ASN A CA 1
ATOM 898 C C . ASN A 1 117 ? -7.785 -1.146 22.619 1.00 68.62 117 ASN A C 1
ATOM 900 O O . ASN A 1 117 ? -7.873 -1.264 21.393 1.00 68.62 117 ASN A O 1
ATOM 904 N N . ALA A 1 118 ? -8.438 -1.989 23.428 1.00 74.69 118 ALA A N 1
ATOM 905 C CA . ALA A 1 118 ? -9.271 -3.086 22.911 1.00 74.69 118 ALA A CA 1
ATOM 906 C C . ALA A 1 118 ? -10.415 -2.584 22.007 1.00 74.69 118 ALA A C 1
ATOM 908 O O . ALA A 1 118 ? -10.636 -3.132 20.933 1.00 74.69 118 ALA A O 1
ATOM 909 N N . LYS A 1 119 ? -11.055 -1.473 22.388 1.00 71.19 119 LYS A N 1
ATOM 910 C CA . LYS A 1 119 ? -12.162 -0.863 21.643 1.00 71.19 119 LYS A CA 1
ATOM 911 C C . LYS A 1 119 ? -11.747 -0.419 20.236 1.00 71.19 119 LYS A C 1
ATOM 913 O O . LYS A 1 119 ? -12.500 -0.616 19.284 1.00 71.19 119 LYS A O 1
ATOM 918 N N . VAL A 1 120 ? -10.552 0.152 20.090 1.00 69.56 120 VAL A N 1
ATOM 919 C CA . VAL A 1 120 ? -9.986 0.554 18.796 1.00 69.56 120 VAL A CA 1
ATOM 920 C C . VAL A 1 120 ? -9.712 -0.677 17.947 1.00 69.56 120 VAL A C 1
ATOM 922 O O . VAL A 1 120 ? -10.124 -0.712 16.794 1.00 69.56 120 VAL A O 1
ATOM 925 N N . ARG A 1 121 ? -9.084 -1.716 18.511 1.00 75.88 121 ARG A N 1
ATOM 926 C CA . ARG A 1 121 ? -8.821 -2.967 17.781 1.00 75.88 121 ARG A CA 1
ATOM 927 C C . ARG A 1 121 ? -10.110 -3.627 17.291 1.00 75.88 121 ARG A C 1
ATOM 929 O O . ARG A 1 121 ? -10.167 -4.037 16.135 1.00 75.88 121 ARG A O 1
ATOM 936 N N . ASP A 1 122 ? -11.151 -3.656 18.117 1.00 77.62 122 ASP A N 1
ATOM 937 C CA . ASP A 1 122 ? -12.449 -4.234 17.757 1.00 77.62 122 ASP A CA 1
ATOM 938 C C . ASP A 1 122 ? -13.161 -3.417 16.674 1.00 77.62 122 ASP A C 1
ATOM 940 O O . ASP A 1 122 ? -13.650 -3.978 15.693 1.00 77.62 122 ASP A O 1
ATOM 944 N N . THR A 1 123 ? -13.161 -2.088 16.803 1.00 71.94 123 THR A N 1
ATOM 945 C CA . THR A 1 123 ? -13.784 -1.185 15.822 1.00 71.94 123 THR A CA 1
ATOM 946 C C . THR A 1 123 ? -13.058 -1.241 14.483 1.00 71.94 123 THR A C 1
ATOM 948 O O . THR A 1 123 ? -13.684 -1.363 13.431 1.00 71.94 123 THR A O 1
ATOM 951 N N . VAL A 1 124 ? -11.724 -1.204 14.508 1.00 71.75 124 VAL A N 1
ATOM 952 C CA . VAL A 1 124 ? -10.916 -1.298 13.293 1.00 71.75 124 VAL A CA 1
ATOM 953 C C . VAL A 1 124 ? -11.089 -2.671 12.652 1.00 71.75 124 VAL A C 1
ATOM 955 O O . VAL A 1 124 ? -11.260 -2.729 11.444 1.00 71.75 124 VAL A O 1
ATOM 958 N N . ARG A 1 125 ? -11.141 -3.770 13.417 1.00 76.62 125 ARG A N 1
ATOM 959 C CA . ARG A 1 125 ? -11.433 -5.107 12.870 1.00 76.62 125 ARG A CA 1
ATOM 960 C C . ARG A 1 125 ? -12.816 -5.167 12.218 1.00 76.62 125 ARG A C 1
ATOM 962 O O . ARG A 1 125 ? -12.923 -5.680 11.109 1.00 76.62 125 ARG A O 1
ATOM 969 N N . ALA A 1 126 ? -13.848 -4.642 12.879 1.00 78.25 126 ALA A N 1
ATOM 970 C CA . ALA A 1 126 ? -15.215 -4.648 12.359 1.00 78.25 126 ALA A CA 1
ATOM 971 C C . ALA A 1 126 ? -15.347 -3.856 11.048 1.00 78.25 126 ALA A C 1
ATOM 973 O O . ALA A 1 126 ? -16.105 -4.248 10.162 1.00 78.25 126 ALA A O 1
ATOM 974 N N . ASN A 1 127 ? -14.575 -2.775 10.906 1.00 78.12 127 ASN A N 1
ATOM 975 C CA . ASN A 1 127 ? -14.633 -1.893 9.741 1.00 78.12 127 ASN A CA 1
ATOM 976 C C . ASN A 1 127 ? -13.565 -2.198 8.680 1.00 78.12 127 ASN A C 1
ATOM 978 O O . ASN A 1 127 ? -13.709 -1.762 7.544 1.00 78.12 127 ASN A O 1
ATOM 982 N N . ALA A 1 128 ? -12.526 -2.970 9.002 1.00 77.75 128 ALA A N 1
ATOM 983 C CA . ALA A 1 128 ? -11.416 -3.296 8.105 1.00 77.75 128 ALA A CA 1
ATOM 984 C C . ALA A 1 128 ? -11.876 -3.973 6.815 1.00 77.75 128 ALA A C 1
ATOM 986 O O . ALA A 1 128 ? -11.428 -3.631 5.722 1.00 77.75 128 ALA A O 1
ATOM 987 N N . ASP A 1 129 ? -12.802 -4.923 6.928 1.00 80.62 129 ASP A N 1
ATOM 988 C CA . ASP A 1 129 ? -13.319 -5.617 5.757 1.00 80.62 129 ASP A CA 1
ATOM 989 C C . ASP A 1 129 ? -14.106 -4.696 4.837 1.00 80.62 129 ASP A C 1
ATOM 991 O O . ASP A 1 129 ? -13.874 -4.699 3.630 1.00 80.62 129 ASP A O 1
ATOM 995 N N . LYS A 1 130 ? -14.957 -3.862 5.428 1.00 82.38 130 LYS A N 1
ATOM 996 C CA . LYS A 1 130 ? -15.740 -2.861 4.716 1.00 82.38 130 LYS A CA 1
ATOM 997 C C . LYS A 1 130 ? -14.842 -1.810 4.057 1.00 82.38 130 LYS A C 1
ATOM 999 O O . LYS A 1 130 ? -15.014 -1.531 2.878 1.00 82.38 130 LYS A O 1
ATOM 1004 N N . ALA A 1 131 ? -13.856 -1.283 4.781 1.00 82.38 131 ALA A N 1
ATOM 1005 C CA . ALA A 1 131 ? -12.904 -0.301 4.269 1.00 82.38 131 ALA A CA 1
ATOM 1006 C C . ALA A 1 131 ? -12.078 -0.861 3.098 1.00 82.38 131 ALA A C 1
ATOM 1008 O O . ALA A 1 131 ? -11.808 -0.144 2.136 1.00 82.38 131 ALA A O 1
ATOM 1009 N N . PHE A 1 132 ? -11.714 -2.148 3.143 1.00 82.44 132 PHE A N 1
ATOM 1010 C CA . PHE A 1 132 ? -11.036 -2.816 2.032 1.00 82.44 132 PHE A CA 1
ATOM 1011 C C . PHE A 1 132 ? -11.942 -2.915 0.803 1.00 82.44 132 PHE A C 1
ATOM 1013 O O . PHE A 1 132 ? -11.510 -2.604 -0.308 1.00 82.44 132 PHE A O 1
ATOM 1020 N N . ASP A 1 133 ? -13.189 -3.345 0.997 1.00 83.38 133 ASP A N 1
ATOM 1021 C CA . ASP A 1 133 ? -14.142 -3.556 -0.093 1.00 83.38 133 ASP A CA 1
ATOM 1022 C C . ASP A 1 133 ? -14.527 -2.219 -0.753 1.00 83.38 133 ASP A C 1
ATOM 1024 O O . ASP A 1 133 ? -14.569 -2.118 -1.981 1.00 83.38 133 ASP A O 1
ATOM 1028 N N . GLU A 1 134 ? -14.735 -1.171 0.048 1.00 82.12 134 GLU A N 1
ATOM 1029 C CA . GLU A 1 134 ? -14.991 0.193 -0.425 1.00 82.12 134 GLU A CA 1
ATOM 1030 C C . GLU A 1 134 ? -13.811 0.747 -1.225 1.00 82.12 134 GLU A C 1
ATOM 1032 O O . GLU A 1 134 ? -14.007 1.244 -2.338 1.00 82.12 134 GLU A O 1
ATOM 1037 N N . LEU A 1 135 ? -12.588 0.614 -0.703 1.00 80.31 135 LEU A N 1
ATOM 1038 C CA . LEU A 1 135 ? -11.390 1.107 -1.377 1.00 80.31 135 LEU A CA 1
ATOM 1039 C C . LEU A 1 135 ? -11.131 0.349 -2.681 1.00 80.31 135 LEU A C 1
ATOM 1041 O O . LEU A 1 135 ? -10.910 0.969 -3.718 1.00 80.31 135 LEU A O 1
ATOM 1045 N N . SER A 1 136 ? -11.254 -0.978 -2.662 1.00 77.75 136 SER A N 1
ATOM 1046 C CA . SER A 1 136 ? -11.117 -1.817 -3.858 1.00 77.75 136 SER A CA 1
ATOM 1047 C C . SER A 1 136 ? -12.143 -1.442 -4.931 1.00 77.75 136 SER A C 1
ATOM 1049 O O . SER A 1 136 ? -11.823 -1.380 -6.120 1.00 77.75 136 SER A O 1
ATOM 1051 N N . ALA A 1 137 ? -13.383 -1.147 -4.528 1.00 80.19 137 ALA A N 1
ATOM 1052 C CA . ALA A 1 137 ? -14.422 -0.686 -5.440 1.00 80.19 137 ALA A CA 1
ATOM 1053 C C . ALA A 1 137 ? -14.140 0.721 -5.993 1.00 80.19 137 ALA A C 1
ATOM 1055 O O . ALA A 1 137 ? -14.475 1.001 -7.147 1.00 80.19 137 ALA A O 1
ATOM 1056 N N . GLU A 1 138 ? -13.542 1.615 -5.203 1.00 75.06 138 GLU A N 1
ATOM 1057 C CA . GLU A 1 138 ? -13.156 2.954 -5.650 1.00 75.06 138 GLU A CA 1
ATOM 1058 C C . GLU A 1 138 ? -11.974 2.914 -6.627 1.00 75.06 138 GLU A C 1
ATOM 1060 O O . GLU A 1 138 ? -12.028 3.550 -7.683 1.00 75.06 138 GLU A O 1
ATOM 1065 N N . GLU A 1 139 ? -10.947 2.113 -6.348 1.00 69.25 139 GLU A N 1
ATOM 1066 C CA . GLU A 1 139 ? -9.817 1.908 -7.258 1.00 69.25 139 GLU A CA 1
ATOM 1067 C C . GLU A 1 139 ? -10.257 1.277 -8.581 1.00 69.25 139 GLU A C 1
ATOM 1069 O O . GLU A 1 139 ? -9.880 1.758 -9.652 1.00 69.25 139 GLU A O 1
ATOM 1074 N N . ALA A 1 140 ? -11.141 0.277 -8.536 1.00 66.31 140 ALA A N 1
ATOM 1075 C CA . ALA A 1 140 ? -11.706 -0.334 -9.737 1.00 66.31 140 ALA A CA 1
ATOM 1076 C C . ALA A 1 140 ? -12.518 0.655 -10.593 1.00 66.31 140 ALA A C 1
ATOM 1078 O O . ALA A 1 140 ? -12.593 0.493 -11.811 1.00 66.31 140 ALA A O 1
ATOM 1079 N N . LYS A 1 141 ? -13.128 1.682 -9.983 1.00 67.00 141 LYS A N 1
ATOM 1080 C CA . LYS A 1 141 ? -13.813 2.763 -10.712 1.00 67.00 141 LYS A CA 1
ATOM 1081 C C . LYS A 1 141 ? -12.834 3.758 -11.328 1.00 67.00 141 LYS A C 1
ATOM 1083 O O . LYS A 1 141 ? -13.105 4.241 -12.418 1.00 67.00 141 LYS A O 1
ATOM 1088 N N . ARG A 1 142 ? -11.723 4.066 -10.651 1.00 59.28 142 ARG A N 1
ATOM 1089 C CA . ARG A 1 142 ? -10.683 4.989 -11.147 1.00 59.28 142 ARG A CA 1
ATOM 1090 C C . ARG A 1 142 ? -9.809 4.381 -12.247 1.00 59.28 142 ARG A C 1
ATOM 1092 O O . ARG A 1 142 ? -9.211 5.125 -13.013 1.00 59.28 142 ARG A O 1
ATOM 1099 N N . ALA A 1 143 ? -9.726 3.054 -12.311 1.00 54.12 143 ALA A N 1
ATOM 1100 C CA . ALA A 1 143 ? -8.996 2.321 -13.343 1.00 54.12 143 ALA A CA 1
ATOM 1101 C C . ALA A 1 143 ? -9.789 2.114 -14.655 1.00 54.12 143 ALA A C 1
ATOM 1103 O O . ALA A 1 143 ? -9.269 1.468 -15.566 1.00 54.12 143 ALA A O 1
ATOM 1104 N N . ARG A 1 144 ? -11.034 2.607 -14.743 1.00 41.56 144 ARG A N 1
ATOM 1105 C CA . ARG A 1 144 ? -11.896 2.532 -15.935 1.00 41.56 144 ARG A CA 1
ATOM 1106 C C . ARG A 1 144 ? -11.916 3.829 -16.728 1.00 41.56 144 ARG A C 1
ATOM 1108 O O . ARG A 1 144 ? -11.865 4.904 -16.094 1.00 41.56 144 ARG A O 1
#

pLDDT: mean 80.05, std 13.41, range [33.38, 97.75]

Secondary structure (DSSP, 8-state):
----SEEEEEEEE-S-S-HHHHHHHHHHHHHHHHHHHHHHHHHHHHHHHHHHHTTT-TT-HHHHHHHHHHHHHHHHHHGGG-EEEEEEE-TTS-EEEEEEEEHHHHHHHHTT-TTS-HHHHHHHHHHHHHHHHHHHHHHHHHT-

Foldseek 3Di:
DPPALKDKFKFKFPDDPDPVVLVVRRVVRRLVRVLVLLVQLLVVLLVQVCVVPVVPDPPCVVVSVLLSVLSVVLSVVQSVQKDFDDWDADPNRMIMTMIMGGVVVSLVVVVVPPSDDPSSNVSSVVCSVVSSVVSVVVVVVVVD

Radius of gyration: 17.74 Å; chains: 1; bounding box: 43×36×52 Å